Protein AF-A0A7C6Y5G0-F1 (afdb_monomer_lite)

Radius of gyration: 21.24 Å; chains: 1; bounding box: 49×43×45 Å

Structure (mmCIF, N/CA/C/O backbone):
data_AF-A0A7C6Y5G0-F1
#
_entry.id   AF-A0A7C6Y5G0-F1
#
loop_
_atom_site.group_PDB
_atom_site.id
_atom_site.type_symbol
_atom_site.label_atom_id
_atom_site.label_alt_id
_atom_site.label_comp_id
_atom_site.label_asym_id
_atom_site.label_entity_id
_atom_site.label_seq_id
_atom_site.pdbx_PDB_ins_code
_atom_site.Cartn_x
_atom_site.Cartn_y
_atom_site.Cartn_z
_atom_site.occupancy
_atom_site.B_iso_or_equiv
_atom_site.auth_seq_id
_atom_site.auth_comp_id
_atom_site.auth_asym_id
_atom_site.auth_atom_id
_atom_site.pdbx_PDB_model_num
ATOM 1 N N . MET A 1 1 ? 18.582 -35.239 -20.009 1.00 54.44 1 MET A N 1
ATOM 2 C CA . MET A 1 1 ? 17.753 -34.067 -19.648 1.00 54.44 1 MET A CA 1
ATOM 3 C C . MET A 1 1 ? 18.560 -32.931 -19.012 1.00 54.44 1 MET A C 1
ATOM 5 O O . MET A 1 1 ? 18.434 -31.821 -19.495 1.00 54.44 1 MET A O 1
ATOM 9 N N . LYS A 1 2 ? 19.461 -33.187 -18.042 1.00 57.47 2 LYS A N 1
ATOM 10 C CA . LYS A 1 2 ? 20.354 -32.158 -17.449 1.00 57.47 2 LYS A CA 1
ATOM 11 C C . LYS A 1 2 ? 21.178 -31.342 -18.471 1.00 57.47 2 LYS A C 1
ATOM 13 O O . LYS A 1 2 ? 21.270 -30.134 -18.340 1.00 57.47 2 LYS A O 1
ATOM 18 N N . ARG A 1 3 ? 21.688 -31.988 -19.533 1.00 59.47 3 ARG A N 1
ATOM 19 C CA . ARG A 1 3 ? 22.495 -31.331 -20.586 1.00 59.47 3 ARG A CA 1
ATOM 20 C C . ARG A 1 3 ? 21.751 -30.236 -21.367 1.00 59.47 3 ARG A C 1
ATOM 22 O O . ARG A 1 3 ? 22.361 -29.242 -21.715 1.00 59.47 3 ARG A O 1
ATOM 29 N N . ALA A 1 4 ? 20.441 -30.375 -21.585 1.00 78.44 4 ALA A N 1
ATOM 30 C CA . ALA A 1 4 ? 19.689 -29.418 -22.402 1.00 78.44 4 ALA A CA 1
ATOM 31 C C . ALA A 1 4 ? 19.526 -28.050 -21.719 1.00 78.44 4 ALA A C 1
ATOM 33 O O . ALA A 1 4 ? 19.556 -27.027 -22.390 1.00 78.44 4 ALA A O 1
ATOM 34 N N . PHE A 1 5 ? 19.378 -28.021 -20.392 1.00 82.06 5 PHE A N 1
ATOM 35 C CA . PHE A 1 5 ? 19.231 -26.766 -19.655 1.00 82.06 5 PHE A CA 1
ATOM 36 C C . PHE A 1 5 ? 20.541 -25.969 -19.630 1.00 82.06 5 PHE A C 1
ATOM 38 O O . PHE A 1 5 ? 20.537 -24.780 -19.936 1.00 82.06 5 PHE A O 1
ATOM 45 N N . ASP A 1 6 ? 21.666 -26.634 -19.354 1.00 85.19 6 ASP A N 1
ATOM 46 C CA . ASP A 1 6 ? 22.983 -25.986 -19.323 1.00 85.19 6 ASP A CA 1
ATOM 47 C C . ASP A 1 6 ? 23.370 -25.401 -20.693 1.00 85.19 6 ASP A C 1
ATOM 49 O O . ASP A 1 6 ? 23.957 -24.320 -20.765 1.00 85.19 6 ASP A O 1
ATOM 53 N N . ASP A 1 7 ? 23.005 -26.082 -21.784 1.00 86.31 7 ASP A N 1
ATOM 54 C CA . ASP A 1 7 ? 23.237 -25.601 -23.149 1.00 86.31 7 ASP A CA 1
ATOM 55 C C . ASP A 1 7 ? 22.342 -24.395 -23.494 1.00 86.31 7 ASP A C 1
ATOM 57 O O . ASP A 1 7 ? 22.805 -23.440 -24.122 1.00 86.31 7 ASP A O 1
ATOM 61 N N . ILE A 1 8 ? 21.089 -24.378 -23.016 1.00 84.38 8 ILE A N 1
ATOM 62 C CA . ILE A 1 8 ? 20.180 -23.230 -23.161 1.00 84.38 8 ILE A CA 1
ATOM 63 C C . ILE A 1 8 ? 20.736 -22.013 -22.420 1.00 84.38 8 ILE A C 1
ATOM 65 O O . ILE A 1 8 ? 20.850 -20.952 -23.029 1.00 84.38 8 ILE A O 1
ATOM 69 N N . ILE A 1 9 ? 21.144 -22.153 -21.154 1.00 84.19 9 ILE A N 1
ATOM 70 C CA . ILE A 1 9 ? 21.709 -21.044 -20.366 1.00 84.19 9 ILE A CA 1
ATOM 71 C C . ILE A 1 9 ? 22.965 -20.469 -21.033 1.00 84.19 9 ILE A C 1
ATOM 73 O O . ILE A 1 9 ? 23.106 -19.252 -21.121 1.00 84.19 9 ILE A O 1
ATOM 77 N N . LYS A 1 10 ? 23.843 -21.320 -21.579 1.00 83.94 10 LYS A N 1
ATOM 78 C CA . LYS A 1 10 ? 25.037 -20.876 -22.323 1.00 83.94 10 LYS A CA 1
ATOM 79 C C . LYS A 1 10 ? 24.717 -20.154 -23.633 1.00 83.94 10 LYS A C 1
ATOM 81 O O . LYS A 1 10 ? 25.541 -19.375 -24.105 1.00 83.94 10 LYS A O 1
ATOM 86 N N . SER A 1 11 ? 23.554 -20.414 -24.230 1.00 82.00 11 SER A N 1
ATOM 87 C CA . SER A 1 11 ? 23.111 -19.750 -25.462 1.00 82.00 11 SER A CA 1
ATOM 88 C C . SER A 1 11 ? 22.522 -18.352 -25.230 1.00 82.00 11 SER A C 1
ATOM 90 O O . SER A 1 11 ? 22.398 -17.575 -26.181 1.00 82.00 11 SER A O 1
ATOM 92 N N . ILE A 1 12 ? 22.184 -18.005 -23.980 1.00 83.06 12 ILE A N 1
ATOM 93 C CA . ILE A 1 12 ? 21.659 -16.684 -23.628 1.00 83.06 12 ILE A CA 1
ATOM 94 C C . ILE A 1 12 ? 22.784 -15.658 -23.788 1.00 83.06 12 ILE A C 1
ATOM 96 O O . ILE A 1 12 ? 23.786 -15.678 -23.076 1.00 83.06 12 ILE A O 1
ATOM 100 N N . LYS A 1 13 ? 22.618 -14.732 -24.735 1.00 77.44 13 LYS A N 1
ATOM 101 C CA . LYS A 1 13 ? 23.531 -13.597 -24.895 1.00 77.44 13 LYS A CA 1
ATOM 102 C C . LYS A 1 13 ? 23.274 -12.575 -23.793 1.00 77.44 13 LYS A C 1
ATOM 104 O O . LYS A 1 13 ? 22.121 -12.263 -23.499 1.00 77.44 13 LYS A O 1
ATOM 109 N N . MET A 1 14 ? 24.345 -12.004 -23.241 1.00 72.44 14 MET A N 1
ATOM 110 C CA . MET A 1 14 ? 24.222 -10.803 -22.416 1.00 72.44 14 MET A CA 1
ATOM 111 C C . MET A 1 14 ? 23.551 -9.707 -23.242 1.00 72.44 14 MET A C 1
ATOM 113 O O . MET A 1 14 ? 24.049 -9.328 -24.303 1.00 72.44 14 MET A O 1
ATOM 117 N N . SER A 1 15 ? 22.411 -9.223 -22.759 1.00 73.94 15 SER A N 1
ATOM 118 C CA . SER A 1 15 ? 21.772 -8.043 -23.321 1.00 73.94 15 SER A CA 1
ATOM 119 C C . SER A 1 15 ? 22.389 -6.790 -22.706 1.00 73.94 15 SER A C 1
ATOM 121 O O . SER A 1 15 ? 22.709 -6.772 -21.520 1.00 73.94 15 SER A O 1
ATOM 123 N N . LEU A 1 16 ? 22.511 -5.729 -23.504 1.00 77.50 16 LEU A N 1
ATOM 124 C CA . LEU A 1 16 ? 22.754 -4.376 -22.993 1.00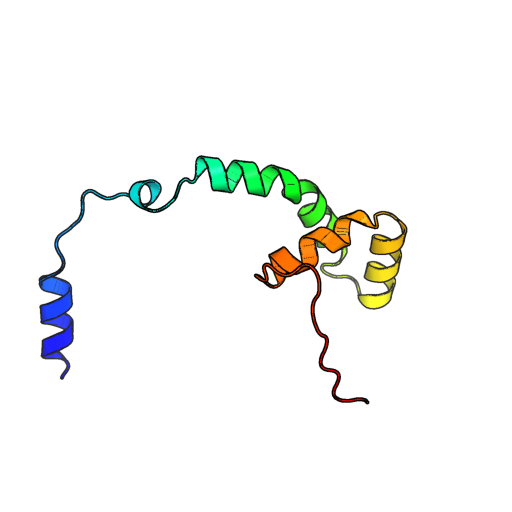 77.50 16 LEU A CA 1
ATOM 125 C C . LEU A 1 16 ? 21.482 -3.760 -22.382 1.00 77.50 16 LEU A C 1
ATOM 127 O O . LEU A 1 16 ? 21.539 -2.665 -21.831 1.00 77.50 16 LEU A O 1
ATOM 131 N N . SER A 1 17 ? 20.335 -4.444 -22.487 1.00 81.94 17 SER A N 1
ATOM 132 C CA . SER A 1 17 ? 19.084 -4.042 -21.848 1.00 81.94 17 SER A CA 1
ATOM 133 C C . SER A 1 17 ? 19.230 -4.109 -20.329 1.00 81.94 17 SER A C 1
ATOM 135 O O . SER A 1 17 ? 19.208 -5.191 -19.740 1.00 81.94 17 SER A O 1
ATOM 137 N N . THR A 1 18 ? 19.356 -2.946 -19.697 1.00 83.75 18 THR A N 1
ATOM 138 C CA . THR A 1 18 ? 19.159 -2.793 -18.253 1.00 83.75 18 THR A CA 1
ATOM 139 C C . THR A 1 18 ? 17.676 -2.942 -17.910 1.00 83.75 18 THR A C 1
ATOM 141 O O . THR A 1 18 ? 16.821 -2.955 -18.796 1.00 83.75 18 THR A O 1
ATOM 144 N N . TYR A 1 19 ? 17.335 -3.052 -16.626 1.00 82.00 19 TYR A N 1
ATOM 145 C CA . TYR A 1 19 ? 15.931 -3.139 -16.206 1.00 82.00 19 TYR A CA 1
ATOM 146 C C . TYR A 1 19 ? 15.092 -1.948 -16.698 1.00 82.00 19 TYR A C 1
ATOM 148 O O . TYR A 1 19 ? 13.927 -2.131 -17.052 1.00 82.00 19 TYR A O 1
ATOM 156 N N . ASP A 1 20 ? 15.700 -0.763 -16.802 1.00 86.06 20 ASP A N 1
ATOM 157 C CA . ASP A 1 20 ? 15.055 0.469 -17.280 1.00 86.06 20 ASP A CA 1
ATOM 158 C C . ASP A 1 20 ? 14.610 0.379 -18.750 1.00 86.06 20 ASP A C 1
ATOM 160 O O . ASP A 1 20 ? 13.773 1.154 -19.203 1.00 86.06 20 ASP A O 1
ATOM 164 N N . TYR A 1 21 ? 15.144 -0.588 -19.508 1.00 87.69 21 TYR A N 1
ATOM 165 C CA . TYR A 1 21 ? 14.680 -0.891 -20.862 1.00 87.69 21 TYR A CA 1
ATOM 166 C C . TYR A 1 21 ? 13.264 -1.487 -20.869 1.00 87.69 21 TYR A C 1
ATOM 168 O O . TYR A 1 21 ? 12.505 -1.279 -21.813 1.00 87.69 21 TYR A O 1
ATOM 176 N N . PHE A 1 22 ? 12.907 -2.244 -19.829 1.00 89.06 22 PHE A N 1
ATOM 177 C CA . PHE A 1 22 ? 11.629 -2.954 -19.737 1.00 89.06 22 PHE A CA 1
ATOM 178 C C . PHE A 1 22 ? 10.595 -2.207 -18.897 1.00 89.06 22 PHE A C 1
ATOM 180 O O . PHE A 1 22 ? 9.394 -2.425 -19.062 1.00 89.06 22 PHE A O 1
ATOM 187 N N . VAL A 1 23 ? 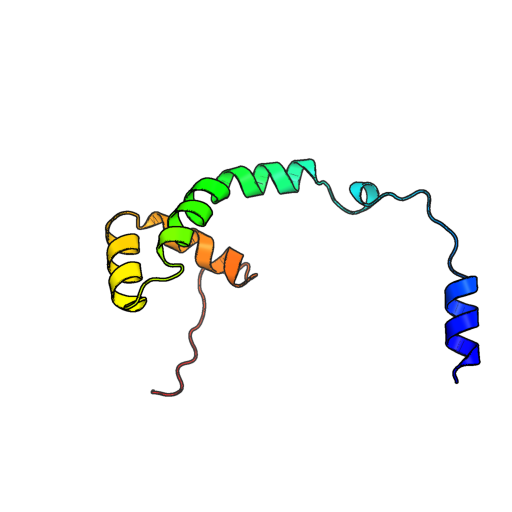11.052 -1.359 -17.975 1.00 90.69 23 VAL A N 1
ATOM 188 C CA . VAL A 1 23 ? 10.204 -0.707 -16.980 1.00 90.69 23 VAL A CA 1
ATOM 189 C C . VAL A 1 23 ? 10.555 0.770 -16.891 1.00 90.69 23 VAL A C 1
ATOM 191 O O . VAL A 1 23 ? 11.693 1.140 -16.622 1.00 90.69 23 VAL A O 1
ATOM 194 N N . ASP A 1 24 ? 9.544 1.624 -17.036 1.00 93.19 24 ASP A N 1
ATOM 195 C CA . ASP A 1 24 ? 9.651 3.038 -16.683 1.00 93.19 24 ASP A CA 1
ATOM 196 C C . ASP A 1 24 ? 9.595 3.182 -15.155 1.00 93.19 24 ASP A C 1
ATOM 198 O O . ASP A 1 24 ? 8.528 3.349 -14.556 1.00 93.19 24 ASP A O 1
ATOM 202 N N . PHE A 1 25 ? 10.756 3.076 -14.508 1.00 91.88 25 PHE A N 1
ATOM 203 C CA . PHE A 1 25 ? 10.855 3.189 -13.054 1.00 91.88 25 PHE A CA 1
ATOM 204 C C . PHE A 1 25 ? 10.453 4.565 -12.539 1.00 91.88 25 PHE A C 1
ATOM 206 O O . PHE A 1 25 ? 9.890 4.651 -11.451 1.00 91.88 25 PHE A O 1
ATOM 213 N N . LYS A 1 26 ? 10.661 5.634 -13.319 1.00 93.31 26 LYS A N 1
ATOM 214 C CA . LYS A 1 26 ? 10.205 6.972 -12.935 1.00 93.31 26 LYS A CA 1
ATOM 215 C C . LYS A 1 26 ? 8.688 6.968 -12.756 1.00 93.31 26 LYS A C 1
ATOM 217 O O . LYS A 1 26 ? 8.197 7.378 -11.709 1.00 93.31 26 LYS A O 1
ATOM 222 N N . LYS A 1 27 ? 7.953 6.418 -13.725 1.00 92.94 27 LYS A N 1
ATOM 223 C CA . LYS A 1 27 ? 6.500 6.243 -13.617 1.00 92.94 27 LYS A CA 1
ATOM 224 C C . LYS A 1 27 ? 6.112 5.359 -12.429 1.00 92.94 27 LYS A C 1
ATOM 226 O O . LYS A 1 27 ? 5.097 5.626 -11.789 1.00 92.94 27 LYS A O 1
ATOM 231 N N . VAL A 1 28 ? 6.866 4.299 -12.139 1.00 90.19 28 VAL A N 1
ATOM 232 C CA . VAL A 1 28 ? 6.592 3.434 -10.979 1.00 90.19 28 VAL A CA 1
ATOM 233 C C . VAL A 1 28 ? 6.713 4.225 -9.676 1.00 90.19 28 VAL A C 1
ATOM 235 O O . VAL A 1 28 ? 5.757 4.247 -8.90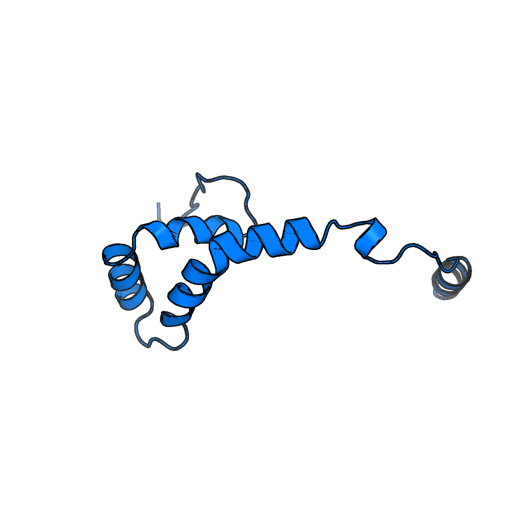4 1.00 90.19 28 VAL A O 1
ATOM 238 N N . PHE A 1 29 ? 7.830 4.920 -9.456 1.00 91.56 29 PHE A N 1
ATOM 239 C CA . PHE A 1 29 ? 8.047 5.712 -8.244 1.00 91.56 29 PHE A CA 1
ATOM 240 C C . PHE A 1 29 ? 7.035 6.855 -8.105 1.00 91.56 29 PHE A C 1
ATOM 242 O O . PHE A 1 29 ? 6.487 7.041 -7.021 1.00 91.56 29 PHE A O 1
ATOM 249 N N . ASP A 1 30 ? 6.704 7.547 -9.200 1.00 92.81 30 ASP A N 1
ATOM 250 C CA . ASP A 1 30 ? 5.676 8.595 -9.204 1.00 92.81 30 ASP A CA 1
ATOM 251 C C . ASP A 1 30 ? 4.317 8.039 -8.716 1.00 92.81 30 ASP A C 1
ATOM 253 O O . ASP A 1 30 ? 3.663 8.642 -7.866 1.00 92.81 30 ASP A O 1
ATOM 257 N N . ASN A 1 31 ? 3.915 6.842 -9.168 1.00 88.75 31 ASN A N 1
ATOM 258 C CA . ASN A 1 31 ? 2.679 6.194 -8.710 1.00 88.75 31 ASN A CA 1
ATOM 259 C C . ASN A 1 31 ? 2.732 5.744 -7.244 1.00 88.75 31 ASN A C 1
ATOM 261 O O . ASN A 1 31 ? 1.729 5.854 -6.540 1.00 88.75 31 ASN A O 1
ATOM 265 N N . VAL A 1 32 ? 3.884 5.255 -6.777 1.00 89.56 32 VAL A N 1
ATOM 266 C CA . VAL A 1 32 ? 4.072 4.851 -5.376 1.00 89.56 32 VAL A CA 1
ATOM 267 C C . VAL A 1 32 ? 3.933 6.054 -4.443 1.00 89.56 32 VAL A C 1
ATOM 269 O O . VAL A 1 32 ? 3.224 5.951 -3.446 1.00 89.56 32 VAL A O 1
ATOM 272 N N . ASN A 1 33 ? 4.490 7.213 -4.800 1.00 90.62 33 ASN A N 1
ATOM 273 C CA . ASN A 1 33 ? 4.396 8.435 -3.990 1.00 90.62 33 ASN A CA 1
ATOM 274 C C . ASN A 1 33 ? 2.939 8.849 -3.706 1.00 90.62 33 ASN A C 1
ATOM 276 O O . ASN A 1 33 ? 2.621 9.350 -2.630 1.00 90.62 33 ASN A O 1
ATOM 280 N N . HIS A 1 34 ? 2.017 8.606 -4.645 1.00 88.38 34 HIS A N 1
ATOM 281 C CA . HIS A 1 34 ? 0.596 8.924 -4.462 1.00 88.38 34 HIS A CA 1
ATOM 282 C C . HIS A 1 34 ? -0.115 8.036 -3.428 1.00 88.38 34 HIS A C 1
ATOM 284 O O . HIS A 1 34 ? -1.143 8.438 -2.875 1.00 88.38 34 HIS A O 1
ATOM 290 N N . VAL A 1 35 ? 0.401 6.833 -3.169 1.00 90.81 35 VAL A N 1
ATOM 291 C CA . VAL A 1 35 ? -0.189 5.854 -2.239 1.00 90.81 35 VAL A CA 1
ATOM 292 C C . VAL A 1 35 ? 0.652 5.636 -0.982 1.00 90.81 35 VAL A C 1
ATOM 294 O O . VAL A 1 35 ? 0.142 5.082 -0.011 1.00 90.81 35 VAL A O 1
ATOM 297 N N . GLU A 1 36 ? 1.896 6.117 -0.969 1.00 92.75 36 GLU A N 1
ATOM 298 C CA . GLU A 1 36 ? 2.877 5.958 0.108 1.00 92.75 36 GLU A CA 1
ATOM 299 C C . GLU A 1 36 ? 2.308 6.346 1.473 1.00 92.75 36 GLU A C 1
ATOM 301 O O . GLU A 1 36 ? 2.364 5.554 2.411 1.00 92.75 36 GLU A O 1
ATOM 306 N N . LEU A 1 37 ? 1.697 7.531 1.581 1.00 92.62 37 LEU A N 1
ATOM 307 C CA . LEU A 1 37 ? 1.120 7.999 2.842 1.00 92.62 37 LEU A CA 1
ATOM 308 C C . LEU A 1 37 ? 0.067 7.019 3.374 1.00 92.62 37 LEU A C 1
ATOM 310 O O . LEU A 1 37 ? 0.096 6.659 4.545 1.00 92.62 37 LEU A O 1
ATOM 314 N N . LYS A 1 38 ? -0.837 6.555 2.505 1.00 92.62 38 LYS A N 1
ATOM 315 C CA . LYS A 1 38 ? -1.912 5.628 2.881 1.00 92.62 38 LYS A CA 1
ATOM 316 C C . LYS A 1 38 ? -1.361 4.263 3.292 1.00 92.62 38 LYS A C 1
ATOM 318 O O . LYS A 1 38 ? -1.834 3.700 4.273 1.00 92.62 38 LYS A O 1
ATOM 323 N N . LEU A 1 39 ? -0.357 3.755 2.574 1.00 92.56 39 LEU A N 1
ATOM 324 C CA . LEU A 1 39 ? 0.326 2.504 2.912 1.00 92.56 39 LEU A CA 1
ATOM 325 C C . LEU A 1 39 ? 1.038 2.609 4.265 1.00 92.56 39 LEU A C 1
ATOM 327 O O . LEU A 1 39 ? 0.898 1.725 5.106 1.00 92.56 39 LEU A O 1
ATOM 331 N N . ASN A 1 40 ? 1.726 3.722 4.518 1.00 93.31 40 ASN A N 1
ATOM 332 C CA . ASN A 1 40 ? 2.387 3.968 5.796 1.00 93.31 40 ASN A CA 1
ATOM 333 C C . ASN A 1 40 ? 1.392 4.100 6.951 1.00 93.31 40 ASN A C 1
ATOM 335 O O . ASN A 1 40 ? 1.642 3.574 8.031 1.00 93.31 40 ASN A O 1
ATOM 339 N N . THR A 1 41 ? 0.240 4.732 6.730 1.00 93.38 41 THR A N 1
ATOM 340 C CA . THR A 1 41 ? -0.853 4.748 7.709 1.00 93.38 41 THR A CA 1
ATOM 341 C C . THR A 1 41 ? -1.356 3.334 8.008 1.00 93.38 41 THR A C 1
ATOM 343 O O . THR A 1 41 ? -1.606 2.998 9.160 1.00 93.38 41 THR A O 1
ATOM 346 N N . MET A 1 42 ? -1.444 2.472 6.997 1.00 92.94 42 MET A N 1
ATOM 347 C CA . MET A 1 42 ? -1.883 1.082 7.141 1.00 92.94 42 MET A CA 1
ATOM 348 C C . MET A 1 42 ? -0.908 0.227 7.968 1.00 92.94 42 MET A C 1
ATOM 350 O O . MET A 1 42 ? -1.337 -0.720 8.628 1.00 92.94 42 MET A O 1
ATOM 354 N N . ASN A 1 43 ? 0.374 0.612 8.037 1.00 93.00 43 ASN A N 1
ATOM 355 C CA . ASN A 1 43 ? 1.352 -0.026 8.927 1.00 93.00 43 ASN A CA 1
ATOM 356 C C . ASN A 1 43 ? 0.975 0.085 10.413 1.00 93.00 43 ASN A C 1
ATOM 358 O O . ASN A 1 43 ? 1.455 -0.716 11.209 1.00 93.00 43 ASN A O 1
ATOM 362 N N . TYR A 1 44 ? 0.082 1.007 10.795 1.00 93.25 44 TYR A N 1
ATOM 363 C CA . TYR A 1 44 ? -0.506 1.061 12.140 1.00 93.25 44 TYR A CA 1
ATOM 364 C C . TYR A 1 44 ? -1.106 -0.280 12.590 1.00 93.25 44 TYR A C 1
ATOM 366 O O . TYR A 1 44 ? -1.108 -0.589 13.781 1.00 93.25 44 TYR A O 1
ATOM 374 N N . LEU A 1 45 ? -1.621 -1.069 11.645 1.00 93.56 45 LEU A N 1
ATOM 375 C CA . LEU A 1 45 ? -2.273 -2.348 11.916 1.00 93.56 45 LEU A CA 1
ATOM 376 C C . LEU A 1 45 ? -1.274 -3.458 12.268 1.00 93.56 45 LEU A C 1
ATOM 378 O O . LEU A 1 45 ? -1.651 -4.463 12.869 1.00 93.56 45 LEU A O 1
ATOM 382 N N . ILE A 1 46 ? 0.001 -3.289 11.908 1.00 94.06 46 ILE A N 1
ATOM 383 C CA . ILE A 1 46 ? 1.038 -4.290 12.145 1.00 94.06 46 ILE A CA 1
ATOM 384 C C . ILE A 1 46 ? 1.295 -4.388 13.654 1.00 94.06 46 ILE A C 1
ATOM 386 O O . ILE A 1 46 ? 1.682 -3.417 14.299 1.00 94.06 46 ILE A O 1
ATOM 390 N N . GLY A 1 47 ? 1.095 -5.582 14.217 1.00 92.56 47 GLY A N 1
ATOM 391 C CA . GLY A 1 47 ? 1.333 -5.854 15.639 1.00 92.56 47 GLY A CA 1
ATOM 392 C C . GLY A 1 47 ? 0.190 -5.457 16.578 1.00 92.56 47 GLY A C 1
ATOM 393 O O . GLY A 1 47 ? 0.392 -5.434 17.790 1.00 92.56 47 GLY A O 1
ATOM 394 N N . LYS A 1 48 ? -1.004 -5.143 16.056 1.00 95.12 48 LYS A N 1
ATOM 395 C CA . LYS A 1 48 ? -2.206 -4.953 16.881 1.00 95.12 48 LYS A CA 1
ATOM 396 C C . LYS A 1 48 ? -2.732 -6.295 17.389 1.00 95.12 48 LYS A C 1
ATOM 398 O O . LYS A 1 48 ? -2.830 -7.242 16.618 1.00 95.12 48 LYS A O 1
ATOM 403 N N . GLU A 1 49 ? -3.088 -6.351 18.674 1.00 94.25 49 GLU A N 1
ATOM 404 C CA . GLU A 1 49 ? -3.676 -7.550 19.296 1.00 94.25 49 GLU A CA 1
ATOM 405 C C . GLU A 1 49 ? -5.063 -7.870 18.722 1.00 94.25 49 GLU A C 1
ATOM 407 O O . GLU A 1 49 ? -5.359 -9.024 18.431 1.00 94.25 49 GLU A O 1
ATOM 412 N N . ASP A 1 50 ? -5.886 -6.837 18.520 1.00 95.50 50 ASP A N 1
ATOM 413 C CA . ASP A 1 50 ? -7.205 -6.925 17.891 1.00 95.50 50 ASP A CA 1
ATOM 414 C C . ASP A 1 50 ? -7.173 -6.174 16.554 1.00 95.50 50 ASP A C 1
ATOM 416 O O . ASP A 1 50 ? -7.339 -4.948 16.488 1.00 95.50 50 ASP A O 1
ATOM 420 N N . PHE A 1 51 ? -6.876 -6.923 15.491 1.00 94.56 51 PHE A N 1
ATOM 421 C CA . PHE A 1 51 ? -6.759 -6.388 14.139 1.00 94.56 51 PHE A CA 1
ATOM 422 C C . PHE A 1 51 ? -8.082 -5.790 13.651 1.00 94.56 51 PHE A C 1
ATOM 424 O O . PHE A 1 51 ? -8.081 -4.680 13.122 1.00 94.56 51 PHE A O 1
ATOM 431 N N . ASP A 1 52 ? -9.205 -6.482 13.861 1.00 94.12 52 ASP A N 1
ATOM 432 C CA . ASP A 1 52 ? -10.510 -6.074 13.334 1.00 94.12 52 ASP A CA 1
ATOM 433 C C . ASP A 1 52 ? -10.983 -4.770 13.970 1.00 94.12 52 ASP A C 1
ATOM 435 O O . ASP A 1 52 ? -11.468 -3.867 13.280 1.00 94.12 52 ASP A O 1
ATOM 439 N N . LYS A 1 53 ? -10.805 -4.622 15.286 1.00 96.38 53 LYS A N 1
ATOM 440 C CA . LYS A 1 53 ? -11.118 -3.368 15.972 1.00 96.38 53 LYS A CA 1
ATOM 441 C C . LYS A 1 53 ? -10.229 -2.228 15.478 1.00 96.38 53 LYS A C 1
ATOM 443 O O . LYS A 1 53 ? -10.750 -1.172 15.116 1.00 96.38 53 LYS A O 1
ATOM 448 N N . ALA A 1 54 ? -8.914 -2.446 15.417 1.00 95.44 54 ALA A N 1
ATOM 449 C CA . ALA A 1 54 ? -7.961 -1.431 14.972 1.00 95.44 54 ALA A CA 1
ATOM 450 C C . ALA A 1 54 ? -8.192 -1.017 13.509 1.00 95.44 54 ALA A C 1
ATOM 452 O O . ALA A 1 54 ? -8.089 0.163 13.176 1.00 95.44 54 ALA A O 1
ATOM 453 N N . PHE A 1 55 ? -8.546 -1.967 12.642 1.00 94.88 55 PHE A N 1
ATOM 454 C CA . PHE A 1 55 ? -8.894 -1.709 11.250 1.00 94.88 55 PHE A CA 1
ATOM 455 C C . PHE A 1 55 ? -10.180 -0.892 11.134 1.00 94.88 55 PHE A C 1
ATOM 457 O O . PHE A 1 55 ? -10.214 0.104 10.414 1.00 94.88 55 PHE A O 1
ATOM 464 N N . ASN A 1 56 ? -11.221 -1.254 11.887 1.00 95.25 56 ASN A N 1
ATOM 465 C CA . ASN A 1 56 ? -12.471 -0.499 11.909 1.00 95.25 56 ASN A CA 1
ATOM 466 C C . ASN A 1 56 ? -12.278 0.942 12.405 1.00 95.25 56 ASN A C 1
ATOM 468 O O . ASN A 1 56 ? -12.888 1.860 11.860 1.00 95.25 56 ASN A O 1
ATOM 472 N N . GLU A 1 57 ? -11.450 1.156 13.429 1.00 95.44 57 GLU A N 1
ATOM 473 C CA . GLU A 1 57 ? -11.084 2.496 13.906 1.00 95.44 57 GLU A CA 1
ATOM 474 C C . GLU A 1 57 ? -10.335 3.283 12.822 1.00 95.44 57 GLU A C 1
ATOM 476 O O . GLU A 1 57 ? -10.742 4.392 12.476 1.00 95.44 57 GLU A O 1
ATOM 481 N N . LEU A 1 58 ? -9.324 2.670 12.200 1.00 94.31 58 LEU A N 1
ATOM 482 C CA . LEU A 1 58 ? -8.528 3.290 11.141 1.00 94.31 58 LEU A CA 1
ATOM 483 C C . LEU A 1 58 ? -9.376 3.706 9.930 1.00 94.31 58 LEU A C 1
ATOM 485 O O . LEU A 1 58 ? -9.223 4.807 9.403 1.00 94.31 58 LEU A O 1
ATOM 489 N N . VAL A 1 59 ? -10.290 2.840 9.487 1.00 94.56 59 VAL A N 1
ATOM 490 C CA . VAL A 1 59 ? -11.181 3.123 8.352 1.00 94.56 59 VAL A CA 1
ATOM 491 C C . VAL A 1 59 ? -12.188 4.221 8.695 1.00 94.56 59 VAL A C 1
ATOM 493 O O . VAL A 1 59 ? -12.511 5.035 7.830 1.00 94.56 59 VAL A O 1
ATOM 49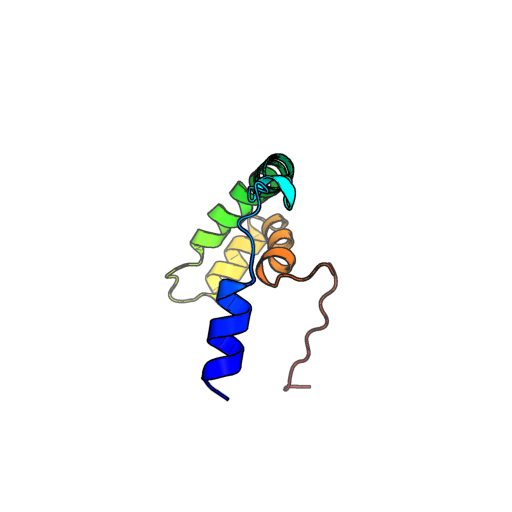6 N N . LYS A 1 60 ? -12.667 4.287 9.944 1.00 95.19 60 LYS A N 1
ATOM 497 C CA . LYS A 1 60 ? -13.555 5.370 10.396 1.00 95.19 60 LYS A CA 1
ATOM 498 C C . LYS A 1 60 ? -12.847 6.722 10.405 1.00 95.19 60 LYS A C 1
ATOM 500 O O . LYS A 1 60 ? -13.442 7.707 9.978 1.00 95.19 60 LYS A O 1
ATOM 505 N N . GLU A 1 61 ? -11.603 6.773 10.874 1.00 94.75 61 GLU A N 1
ATOM 506 C CA . GLU A 1 61 ? -10.812 8.008 10.910 1.00 94.75 61 GLU A CA 1
ATOM 507 C C . GLU A 1 61 ? -10.364 8.447 9.514 1.00 94.75 61 GLU A C 1
ATOM 509 O O . GLU A 1 61 ? -10.415 9.632 9.180 1.00 94.75 61 GLU A O 1
ATOM 514 N N . GLN A 1 62 ? -9.965 7.494 8.670 1.00 93.19 62 GLN A N 1
ATOM 515 C CA . GLN A 1 62 ? -9.467 7.774 7.331 1.00 93.19 62 GLN A CA 1
ATOM 516 C C . GLN A 1 62 ? -10.067 6.807 6.294 1.00 93.19 62 GLN A C 1
ATOM 518 O O . GLN A 1 62 ? -9.410 5.879 5.827 1.00 93.19 62 GLN A O 1
ATOM 523 N N . PRO A 1 63 ? -11.288 7.067 5.795 1.00 91.50 63 PRO A N 1
A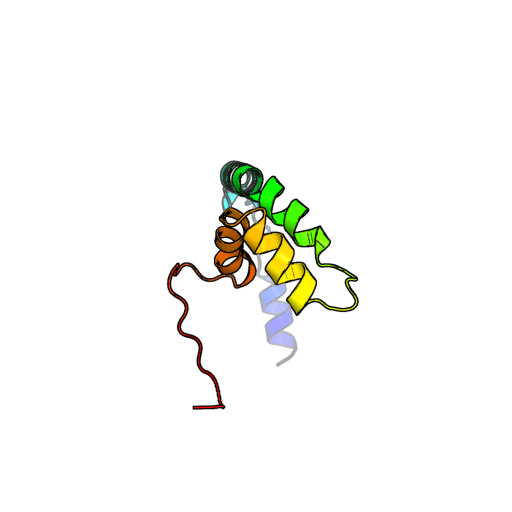TOM 524 C CA . PRO A 1 63 ? -11.947 6.187 4.820 1.00 91.50 63 PRO A CA 1
ATOM 525 C C . PRO A 1 63 ? -11.150 6.002 3.520 1.00 91.50 63 PRO A C 1
ATOM 527 O O . PRO A 1 63 ? -11.268 4.994 2.825 1.00 91.50 63 PRO A O 1
ATOM 530 N N . SER A 1 64 ? -10.292 6.973 3.191 1.00 90.62 64 SER A N 1
ATOM 531 C CA . SER A 1 64 ? -9.460 6.940 1.990 1.00 90.62 64 SER A CA 1
ATOM 532 C C . SER A 1 64 ? -8.395 5.837 1.985 1.00 90.62 64 SER A C 1
ATOM 534 O O . SER A 1 64 ? -7.831 5.600 0.914 1.00 90.62 64 SER A O 1
ATOM 536 N N . ILE A 1 65 ? -8.114 5.159 3.113 1.00 92.44 65 ILE A N 1
ATOM 537 C CA . ILE A 1 65 ? -7.144 4.050 3.128 1.00 92.44 65 ILE A CA 1
ATOM 538 C C . ILE A 1 65 ? -7.681 2.810 2.406 1.00 92.44 65 ILE A C 1
ATOM 540 O O . ILE A 1 65 ? -6.908 2.040 1.853 1.00 92.44 65 ILE A O 1
ATOM 544 N N . VAL A 1 66 ? -9.003 2.647 2.298 1.00 90.12 66 VAL A N 1
ATOM 545 C CA . VAL A 1 66 ? -9.616 1.491 1.616 1.00 90.12 66 VAL A CA 1
ATOM 546 C C . VAL A 1 66 ? -9.190 1.418 0.142 1.00 90.12 66 VAL A C 1
ATOM 548 O O . VAL A 1 66 ? -9.087 0.335 -0.429 1.00 90.12 66 VAL A O 1
ATOM 551 N N . THR A 1 67 ? -8.830 2.553 -0.471 1.00 89.19 67 THR A N 1
ATOM 552 C CA . THR A 1 67 ? -8.367 2.593 -1.866 1.00 89.19 67 THR A CA 1
ATOM 553 C C . THR A 1 67 ? -7.039 1.871 -2.098 1.00 89.19 67 THR A C 1
ATOM 555 O O . THR A 1 67 ? -6.699 1.630 -3.250 1.00 89.19 67 THR A O 1
ATOM 558 N N . VAL A 1 68 ? -6.252 1.577 -1.053 1.00 90.75 68 VAL A N 1
ATOM 559 C CA . VAL A 1 68 ? -4.997 0.817 -1.208 1.00 90.75 68 VAL A CA 1
ATOM 560 C C . VAL A 1 68 ? -5.198 -0.697 -1.121 1.00 90.75 68 VAL A C 1
ATOM 562 O O . VAL A 1 68 ? -4.291 -1.441 -1.480 1.00 90.75 68 VAL A O 1
ATOM 565 N N . ILE A 1 69 ? -6.384 -1.174 -0.724 1.00 90.31 69 ILE A N 1
ATOM 566 C CA . ILE A 1 69 ? -6.678 -2.613 -0.633 1.00 90.31 69 ILE A CA 1
ATOM 567 C C . ILE A 1 69 ? -6.532 -3.314 -1.996 1.00 90.31 69 ILE A C 1
ATOM 569 O O . ILE A 1 69 ? -5.813 -4.311 -2.049 1.00 90.31 69 ILE A O 1
ATOM 573 N N . PRO A 1 70 ? -7.099 -2.803 -3.112 1.00 89.44 70 PRO A N 1
ATOM 574 C CA . PRO A 1 70 ? -6.905 -3.424 -4.425 1.00 89.44 70 PRO A CA 1
ATOM 575 C C . PRO A 1 70 ? -5.428 -3.543 -4.816 1.00 89.44 70 PRO A C 1
ATOM 577 O O . PRO A 1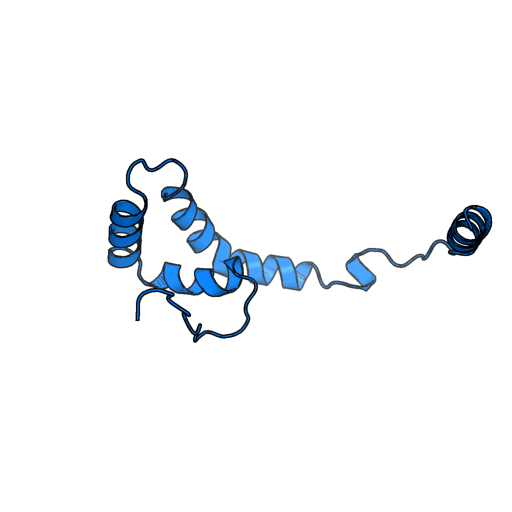 70 ? -4.995 -4.573 -5.328 1.00 89.44 70 PRO A O 1
ATOM 580 N N . LEU A 1 71 ? -4.631 -2.513 -4.504 1.00 88.62 71 LEU A N 1
ATOM 581 C CA . LEU A 1 71 ? -3.195 -2.496 -4.778 1.00 88.62 71 LEU A CA 1
ATOM 582 C C . LEU A 1 71 ? -2.454 -3.593 -4.000 1.00 88.62 71 LEU A C 1
ATOM 584 O O . LEU A 1 71 ? -1.614 -4.278 -4.577 1.00 88.62 71 LEU A O 1
ATOM 588 N N . LEU A 1 72 ? -2.782 -3.784 -2.719 1.00 88.75 72 LEU A N 1
ATOM 589 C CA . LEU A 1 72 ? -2.189 -4.831 -1.879 1.00 88.75 72 LEU A CA 1
ATOM 590 C C . LEU A 1 72 ? -2.588 -6.242 -2.323 1.00 88.75 72 LEU A C 1
ATOM 592 O O . LEU A 1 72 ? -1.788 -7.167 -2.223 1.00 88.75 72 LEU A O 1
ATOM 596 N N . LEU A 1 73 ? -3.802 -6.395 -2.849 1.00 89.31 73 LEU A N 1
ATOM 597 C CA . LEU A 1 73 ? -4.293 -7.647 -3.426 1.00 89.31 73 LEU A CA 1
ATOM 598 C C . LEU A 1 73 ? -3.818 -7.869 -4.871 1.00 89.31 73 LEU A C 1
ATOM 600 O O . LEU A 1 73 ? -4.143 -8.892 -5.468 1.00 89.31 73 LEU A O 1
ATOM 604 N N . ALA A 1 74 ? -3.058 -6.925 -5.435 1.00 88.62 74 ALA A N 1
ATOM 605 C CA . ALA A 1 74 ? -2.618 -6.924 -6.827 1.00 88.62 74 ALA A CA 1
ATOM 606 C C . ALA A 1 74 ? -3.773 -7.069 -7.844 1.00 88.62 74 ALA A C 1
ATOM 608 O O . ALA A 1 74 ? -3.588 -7.620 -8.931 1.00 88.62 74 ALA A O 1
ATOM 609 N N . VAL A 1 75 ? -4.954 -6.538 -7.510 1.00 89.88 75 VAL A N 1
ATOM 610 C CA . VAL A 1 75 ? -6.134 -6.509 -8.386 1.00 89.88 75 VAL A CA 1
ATOM 611 C C . VAL A 1 75 ? -6.327 -5.119 -8.985 1.00 89.88 75 VAL A C 1
ATOM 613 O O . VAL A 1 75 ? -5.956 -4.102 -8.395 1.00 89.88 75 VAL A O 1
ATOM 616 N N . ARG A 1 76 ? -6.889 -5.069 -10.197 1.00 83.88 76 ARG A N 1
ATOM 617 C CA . ARG A 1 76 ? -7.188 -3.800 -10.884 1.00 83.88 76 ARG A CA 1
ATOM 618 C C . ARG A 1 76 ? -8.637 -3.371 -10.685 1.00 83.88 76 ARG A C 1
ATOM 620 O O . ARG A 1 76 ? -8.950 -2.200 -10.888 1.00 83.88 76 ARG A O 1
ATOM 627 N N . GLU A 1 77 ? -9.519 -4.302 -10.332 1.00 87.12 77 GLU A N 1
ATOM 628 C CA . GLU A 1 77 ? -10.921 -4.025 -10.074 1.00 87.12 77 GLU A CA 1
ATOM 629 C C . GLU A 1 77 ? -11.111 -3.279 -8.747 1.00 87.12 77 GLU A C 1
ATOM 631 O O . GLU A 1 77 ? -10.574 -3.657 -7.709 1.00 87.12 77 GLU A O 1
ATOM 636 N N . ASN A 1 78 ? -11.952 -2.244 -8.772 1.00 79.88 78 ASN A N 1
ATOM 637 C CA . ASN A 1 78 ? -12.398 -1.558 -7.553 1.00 79.88 78 ASN A CA 1
ATOM 638 C C . ASN A 1 78 ? -13.557 -2.289 -6.857 1.00 79.88 78 ASN A C 1
ATOM 640 O O . ASN A 1 78 ? -13.851 -2.010 -5.700 1.00 79.88 78 ASN A O 1
ATOM 644 N N . ASN A 1 79 ? -14.217 -3.207 -7.568 1.00 82.81 79 ASN A N 1
ATOM 645 C CA . ASN A 1 79 ? -15.287 -4.041 -7.041 1.00 82.81 79 ASN A CA 1
ATOM 646 C C . ASN A 1 79 ? -14.761 -5.467 -6.935 1.00 82.81 79 ASN A C 1
ATOM 648 O O . ASN A 1 79 ? -14.560 -6.129 -7.952 1.00 82.81 79 ASN A O 1
ATOM 652 N N . ILE A 1 80 ? -14.541 -5.924 -5.708 1.00 81.94 80 ILE A N 1
ATOM 653 C CA . ILE A 1 80 ? -14.029 -7.262 -5.428 1.00 81.94 80 ILE A CA 1
ATOM 654 C C . ILE A 1 80 ? -15.214 -8.126 -5.004 1.00 81.94 80 ILE A C 1
ATOM 656 O O . ILE A 1 80 ? -15.916 -7.796 -4.049 1.00 81.94 80 ILE A O 1
ATOM 660 N N . GLN A 1 81 ? -15.459 -9.215 -5.733 1.00 81.25 81 GLN A N 1
ATOM 661 C CA . GLN A 1 81 ? -16.431 -10.216 -5.309 1.00 81.25 81 GLN A CA 1
ATOM 662 C C . GLN A 1 81 ? -15.833 -11.019 -4.158 1.00 81.25 81 GLN A C 1
ATOM 664 O O . GLN A 1 81 ? -14.788 -11.649 -4.312 1.00 81.25 81 GLN A O 1
ATOM 669 N N . VAL A 1 82 ? -16.497 -10.982 -3.007 1.00 81.94 82 VAL A N 1
ATOM 670 C CA . VAL A 1 82 ? -16.129 -11.795 -1.850 1.00 81.94 82 VAL A CA 1
ATOM 671 C C . VAL A 1 82 ? -16.923 -13.090 -1.934 1.00 81.94 82 VAL A C 1
ATOM 673 O O . VAL A 1 82 ? -18.152 -13.072 -1.888 1.00 81.94 82 VAL A O 1
ATOM 676 N N . LEU A 1 83 ? -16.214 -14.202 -2.114 1.00 80.44 83 LEU A N 1
ATOM 677 C CA . LEU A 1 83 ? -16.778 -15.538 -1.970 1.00 80.44 83 LEU A CA 1
ATOM 678 C C . LEU A 1 83 ? -16.624 -15.920 -0.501 1.00 80.44 83 LEU A C 1
ATOM 680 O O . LEU A 1 83 ? -15.511 -16.175 -0.050 1.00 80.44 83 LEU A O 1
ATOM 684 N N . ASP A 1 84 ? -17.726 -15.890 0.238 1.00 82.44 84 ASP A N 1
ATOM 685 C CA . ASP A 1 84 ? -17.772 -16.365 1.618 1.00 82.44 84 ASP A CA 1
ATOM 686 C C . ASP A 1 84 ? -18.327 -17.796 1.630 1.00 82.44 84 ASP A C 1
ATOM 688 O O . ASP A 1 84 ? -19.316 -18.086 0.952 1.00 82.44 84 ASP A O 1
ATOM 692 N N . GLU A 1 85 ? -17.681 -18.699 2.370 1.00 69.06 85 GLU A N 1
ATOM 693 C CA . GLU A 1 85 ? -18.147 -20.082 2.548 1.00 69.06 85 GLU A CA 1
ATOM 694 C C . GLU A 1 85 ? -19.401 -20.154 3.443 1.00 69.06 85 GLU A C 1
ATOM 696 O O . GLU A 1 85 ? -20.048 -21.197 3.500 1.00 69.06 85 GLU A O 1
ATOM 701 N N . VAL A 1 86 ? -19.766 -19.054 4.119 1.00 60.97 86 VAL A N 1
ATOM 702 C CA . VAL A 1 86 ? -20.844 -18.988 5.127 1.00 60.97 86 VAL A CA 1
ATOM 703 C C . VAL A 1 86 ? -22.149 -18.354 4.600 1.00 60.97 86 VAL A C 1
ATOM 705 O O . VAL A 1 86 ? -22.894 -17.740 5.362 1.00 60.97 86 VAL A O 1
ATOM 708 N N . MET A 1 87 ? -22.472 -18.498 3.308 1.00 45.84 87 MET A N 1
ATOM 709 C CA . MET A 1 87 ? -23.853 -18.254 2.838 1.00 45.84 87 MET A CA 1
ATOM 710 C C . MET A 1 87 ? -24.771 -19.450 3.080 1.00 45.84 87 MET A C 1
ATOM 712 O O . MET A 1 87 ? -24.369 -20.586 2.745 1.00 45.84 87 MET A O 1
#

Sequence (87 aa):
MKRAFDDIIKSIKMSLSTYDYFVDFKKVFDNVNHVELKLNTMNYLIGKEDFDKAFNELVKEQPSIVTVIPLLLAVRENNIQVLDEVM

Foldseek 3Di:
DVVVVVVVVVPDDDDPDDPCNVDVVVVVVVVCVVCVVLVVLVCQLPPDPDNVVSVVVSCVVPVPSLVCVCVVVVHPDPDDDDDDPPD

pLDDT: mean 86.71, std 9.69, range [45.84, 96.38]

Secondary structure (DSSP, 8-state):
-HHHHHHHHHH-PPPS--GGGT--HHHHHHHHHHHHHHHHHHGGGTT-SSHHHHHHHHHHH-GGGGGGHHHHTT---SS-----TT-